Protein AF-A0A392SUL1-F1 (afdb_monomer)

Solvent-accessible surface area (backbone atoms only — not comparable to full-atom values): 4488 Å² total; per-residue (Å²): 137,72,87,59,72,32,66,52,76,43,63,42,78,40,76,88,80,71,44,76,42,84,33,87,46,70,43,84,74,51,52,71,54,54,79,47,80,44,79,40,64,82,91,76,41,44,34,37,38,41,32,74,56,33,42,31,42,42,42,81,87,48,76,49,77,45,75,65,74,85,85,128

InterPro domains:
  IPR015943 WD40/YVTN repeat-like-containing domain superfamily [G3DSA:2.130.10.10] (1-71)
  IPR018846 RSE1/DDB1/CPSF1, first beta-propeller [PF10433] (1-61)
  IPR050358 RSE1/DDB1/CPSF1 [PTHR10644] (1-66)

Structure (mmCIF, N/CA/C/O backbone):
data_AF-A0A392SUL1-F1
#
_entry.id   AF-A0A392SUL1-F1
#
loop_
_atom_site.group_PDB
_atom_site.id
_atom_site.type_symbol
_atom_site.label_atom_id
_atom_site.label_alt_id
_atom_site.label_comp_id
_atom_site.label_asym_id
_atom_site.label_entity_id
_atom_site.label_seq_id
_atom_site.pdbx_PDB_ins_code
_atom_site.Cartn_x
_atom_site.Cartn_y
_atom_site.Cartn_z
_atom_site.occupancy
_atom_site.B_iso_or_equiv
_atom_site.auth_seq_id
_atom_site.auth_comp_id
_atom_site.auth_asym_id
_atom_site.auth_atom_id
_atom_site.pdbx_PDB_model_num
ATOM 1 N N . ASP A 1 1 ? 23.497 12.424 4.138 1.00 50.22 1 ASP A N 1
ATOM 2 C CA . ASP A 1 1 ? 22.183 13.064 3.966 1.00 50.22 1 ASP A CA 1
ATOM 3 C C . ASP A 1 1 ? 21.269 11.999 3.372 1.00 50.22 1 ASP A C 1
ATOM 5 O O . ASP A 1 1 ? 21.628 11.450 2.344 1.00 50.22 1 ASP A O 1
ATOM 9 N N . ASN A 1 2 ? 20.211 11.591 4.079 1.00 61.19 2 ASN A N 1
ATOM 10 C CA . ASN A 1 2 ? 19.287 10.507 3.683 1.00 61.19 2 ASN A CA 1
ATOM 11 C C . ASN A 1 2 ? 17.883 11.075 3.403 1.00 61.19 2 ASN A C 1
ATOM 13 O O . ASN A 1 2 ? 16.874 10.455 3.723 1.00 61.19 2 ASN A O 1
ATOM 17 N N . LYS A 1 3 ? 17.830 12.328 2.933 1.00 68.38 3 LYS A N 1
ATOM 18 C CA . LYS A 1 3 ? 16.600 13.131 2.887 1.00 68.38 3 LYS A CA 1
ATOM 19 C C . LYS A 1 3 ? 15.541 12.577 1.938 1.00 68.38 3 LYS A C 1
ATOM 21 O O . LYS A 1 3 ? 14.369 12.859 2.153 1.00 68.38 3 LYS A O 1
ATOM 26 N N . ASP A 1 4 ? 15.949 11.762 0.969 1.00 77.81 4 ASP A N 1
ATOM 27 C CA . ASP A 1 4 ? 15.063 11.256 -0.081 1.00 77.81 4 ASP A CA 1
ATOM 28 C C . ASP A 1 4 ? 14.624 9.800 0.133 1.00 77.81 4 ASP A C 1
ATOM 30 O O . ASP A 1 4 ? 13.824 9.284 -0.646 1.00 77.81 4 ASP A O 1
ATOM 34 N N . ALA A 1 5 ? 15.102 9.134 1.193 1.00 86.69 5 ALA A N 1
ATOM 35 C CA . ALA A 1 5 ? 14.706 7.758 1.468 1.00 86.69 5 ALA A CA 1
ATOM 36 C C . ALA A 1 5 ? 13.218 7.672 1.814 1.00 86.69 5 ALA A C 1
ATOM 38 O O . ALA A 1 5 ? 12.740 8.293 2.769 1.00 86.69 5 ALA A O 1
ATOM 39 N N . ARG A 1 6 ? 12.493 6.842 1.060 1.00 93.06 6 ARG A N 1
ATOM 40 C CA . ARG A 1 6 ? 11.081 6.550 1.311 1.00 93.06 6 ARG A CA 1
ATOM 41 C C . ARG A 1 6 ? 10.905 5.206 2.009 1.00 93.06 6 ARG A C 1
ATOM 43 O O . ARG A 1 6 ? 11.583 4.218 1.721 1.00 93.06 6 ARG A O 1
ATOM 50 N N . HIS A 1 7 ? 9.953 5.183 2.934 1.00 93.38 7 HIS A N 1
ATOM 51 C CA . HIS A 1 7 ? 9.598 4.028 3.752 1.00 93.38 7 HIS A CA 1
ATOM 52 C C . HIS A 1 7 ? 8.077 3.902 3.815 1.00 93.38 7 HIS A C 1
ATOM 54 O O . HIS A 1 7 ? 7.368 4.907 3.768 1.00 93.38 7 HIS A O 1
ATOM 60 N N . VAL A 1 8 ? 7.575 2.684 3.995 1.00 94.31 8 VAL A N 1
ATOM 61 C CA . VAL A 1 8 ? 6.160 2.433 4.289 1.00 94.31 8 VAL A CA 1
ATOM 62 C C . VAL A 1 8 ? 6.043 1.748 5.642 1.00 94.31 8 VAL A C 1
ATOM 64 O O . VAL A 1 8 ? 6.803 0.838 5.973 1.00 94.31 8 VAL A O 1
ATOM 67 N N . LYS A 1 9 ? 5.081 2.194 6.443 1.00 95.06 9 LYS A N 1
ATOM 68 C CA . LYS A 1 9 ? 4.743 1.591 7.731 1.00 95.06 9 LYS A CA 1
ATOM 69 C C . LYS A 1 9 ? 3.248 1.358 7.784 1.00 95.06 9 LYS A C 1
ATOM 71 O O . LYS A 1 9 ? 2.482 2.156 7.246 1.00 95.06 9 LYS A O 1
ATOM 76 N N . THR A 1 10 ? 2.851 0.282 8.444 1.00 95.38 10 THR A N 1
ATOM 77 C CA . THR A 1 10 ? 1.448 0.039 8.764 1.00 95.38 10 THR A CA 1
ATOM 78 C C . THR A 1 10 ? 1.201 0.316 10.234 1.00 95.38 10 THR A C 1
ATOM 80 O O . THR A 1 10 ? 2.085 0.128 11.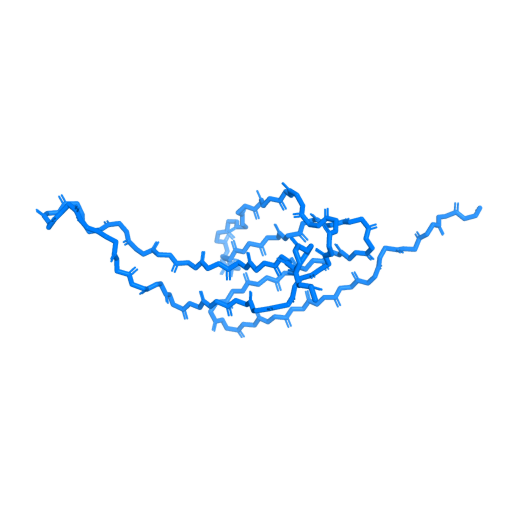068 1.00 95.38 10 THR A O 1
ATOM 83 N N . TYR A 1 11 ? -0.007 0.783 10.529 1.00 96.44 11 TYR A N 1
ATOM 84 C CA . TYR A 1 11 ? -0.494 0.997 11.881 1.00 96.44 11 TYR A CA 1
ATOM 85 C C . TYR A 1 11 ? -1.951 0.556 11.950 1.00 96.44 11 TYR A C 1
ATOM 87 O O . TYR A 1 11 ? -2.720 0.783 11.013 1.00 96.44 11 TYR A O 1
ATOM 95 N N . GLU A 1 12 ? -2.328 -0.056 13.063 1.00 96.31 12 GLU A N 1
ATOM 96 C CA . GLU A 1 12 ? -3.721 -0.274 13.423 1.00 96.31 12 GLU A CA 1
ATOM 97 C C . GLU A 1 12 ? -4.250 0.946 14.180 1.00 96.31 12 GLU A C 1
ATOM 99 O O . GLU A 1 12 ? -3.557 1.532 15.012 1.00 96.31 12 GLU A O 1
ATOM 104 N N . VAL A 1 13 ? -5.490 1.340 13.887 1.00 97.12 13 VAL A N 1
ATOM 105 C CA . VAL A 1 13 ? -6.137 2.482 14.543 1.00 97.12 13 VAL A CA 1
ATOM 106 C C . VAL A 1 13 ? -6.983 1.971 15.705 1.00 97.12 13 VAL A C 1
ATOM 108 O O . VAL A 1 13 ? -8.099 1.484 15.509 1.00 97.12 13 VAL A O 1
ATOM 111 N N . ALA A 1 14 ? -6.463 2.090 16.926 1.00 96.50 14 ALA A N 1
ATOM 112 C CA . ALA A 1 14 ? -7.146 1.663 18.139 1.00 96.50 14 ALA A CA 1
ATOM 113 C C . ALA A 1 14 ? -8.169 2.729 18.563 1.00 96.50 14 ALA A C 1
ATOM 115 O O . ALA A 1 14 ? -7.865 3.676 19.284 1.00 96.50 14 ALA A O 1
ATOM 116 N N . LEU A 1 15 ? -9.412 2.601 18.084 1.00 97.00 15 LEU A N 1
ATOM 117 C CA . LEU A 1 15 ? -10.454 3.624 18.268 1.00 97.00 15 LEU A CA 1
ATOM 118 C C . LEU A 1 15 ? -10.814 3.892 19.736 1.00 97.00 15 LEU A C 1
ATOM 120 O O . LEU A 1 15 ? -11.213 5.00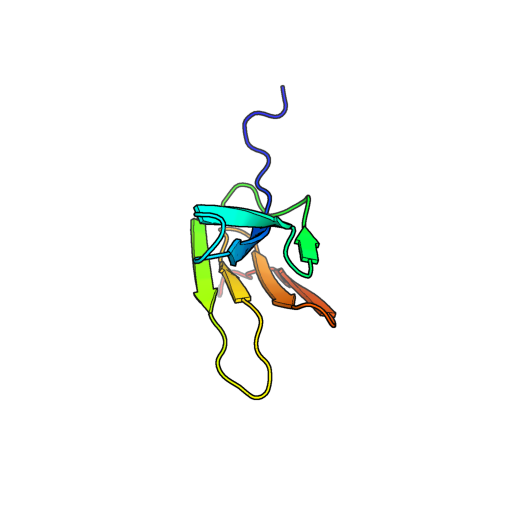7 20.077 1.00 97.00 15 LEU A O 1
ATOM 124 N N . LYS A 1 16 ? -10.698 2.877 20.597 1.00 96.50 16 LYS A N 1
ATOM 125 C CA . LYS A 1 16 ? -11.029 2.989 22.021 1.00 96.50 16 LYS A CA 1
ATOM 126 C C . LYS A 1 16 ? -9.957 3.781 22.770 1.00 96.50 16 LYS A C 1
ATOM 128 O O . LYS A 1 16 ? -10.289 4.692 23.523 1.00 96.50 16 LYS A O 1
ATOM 133 N N . GLU A 1 17 ? -8.695 3.453 22.533 1.00 97.25 17 GLU A N 1
ATOM 134 C CA . GLU A 1 17 ? -7.522 4.095 23.127 1.00 97.25 17 GLU A CA 1
ATOM 135 C C . GLU A 1 17 ? -7.179 5.427 22.437 1.00 97.25 17 GLU A C 1
ATOM 137 O O . GLU A 1 17 ? -6.463 6.243 23.008 1.00 97.25 17 GLU A O 1
ATOM 142 N N . LYS A 1 18 ? -7.756 5.678 21.250 1.00 96.62 18 LYS A N 1
ATOM 143 C CA . LYS A 1 18 ? -7.472 6.823 20.369 1.00 96.62 18 LYS A CA 1
ATOM 144 C C . LYS A 1 18 ? -5.985 6.935 20.037 1.00 96.62 18 LYS A C 1
ATOM 146 O O . LYS A 1 18 ? -5.436 8.035 20.007 1.00 96.62 18 LYS A O 1
ATOM 151 N N . ASP A 1 19 ? -5.368 5.790 19.781 1.00 97.50 19 ASP A N 1
ATOM 152 C CA . ASP A 1 19 ? -3.936 5.671 19.530 1.00 97.50 19 ASP A CA 1
ATOM 153 C C . ASP A 1 19 ? -3.660 4.794 18.301 1.00 97.50 19 ASP A C 1
ATOM 155 O O . ASP A 1 19 ? -4.550 4.100 17.792 1.00 97.50 19 ASP A O 1
ATOM 159 N N . PHE A 1 20 ? -2.424 4.834 17.814 1.00 97.25 20 PHE A N 1
ATOM 160 C CA . PHE A 1 20 ? -1.932 3.951 16.766 1.00 97.25 20 PHE A CA 1
ATOM 161 C C . PHE A 1 20 ? -1.109 2.818 17.372 1.00 97.25 20 PHE A C 1
ATOM 163 O O . PHE A 1 20 ? -0.179 3.047 18.141 1.00 97.25 20 PHE A O 1
ATOM 170 N N . VAL A 1 21 ? -1.408 1.590 16.964 1.00 97.25 21 VAL A N 1
ATOM 171 C CA . VAL A 1 21 ? -0.613 0.405 17.304 1.00 97.25 21 VAL A CA 1
ATOM 172 C C . VAL A 1 21 ? 0.209 0.018 16.083 1.00 97.25 21 VAL A C 1
ATOM 174 O O . VAL A 1 21 ? -0.268 0.148 14.956 1.00 97.25 21 VAL A O 1
ATOM 177 N N . GLU A 1 22 ? 1.455 -0.412 16.277 1.00 95.50 22 GLU A N 1
ATOM 178 C CA . GLU A 1 22 ? 2.295 -0.862 15.165 1.00 95.50 22 GLU A CA 1
ATOM 179 C C . GLU A 1 22 ? 1.595 -1.985 14.393 1.00 95.50 22 GLU A C 1
ATOM 181 O O . GLU A 1 22 ? 1.099 -2.952 14.972 1.00 95.50 22 GLU A O 1
ATOM 186 N N . GLY A 1 23 ? 1.502 -1.803 13.080 1.00 92.00 23 GLY A N 1
ATOM 187 C CA . GLY A 1 23 ? 0.808 -2.728 12.208 1.00 92.00 23 GLY A CA 1
ATOM 188 C C . GLY A 1 23 ? 1.643 -3.970 11.891 1.00 92.00 23 GLY A C 1
ATOM 189 O O . GLY A 1 23 ? 2.812 -4.080 12.263 1.00 92.00 23 GLY A O 1
ATOM 190 N N . PRO A 1 24 ? 1.059 -4.918 11.148 1.00 90.19 24 PRO A N 1
ATOM 191 C CA . PRO A 1 24 ? 1.646 -6.238 10.934 1.00 90.19 24 PRO A CA 1
ATOM 192 C C . PRO A 1 24 ? 2.949 -6.240 10.121 1.00 90.19 24 PRO A C 1
ATOM 194 O O . PRO A 1 24 ? 3.628 -7.264 10.084 1.00 90.19 24 PRO A O 1
ATOM 197 N N . TRP A 1 25 ? 3.291 -5.149 9.427 1.00 91.94 25 TRP A N 1
ATOM 198 C CA . TRP A 1 25 ? 4.520 -5.065 8.634 1.00 91.94 25 TRP A CA 1
ATOM 199 C C . TRP A 1 25 ? 4.975 -3.622 8.357 1.00 91.94 25 TRP A C 1
ATOM 201 O O . TRP A 1 25 ? 4.199 -2.662 8.374 1.00 91.94 25 TRP A O 1
ATOM 211 N N . SER A 1 26 ? 6.258 -3.467 8.042 1.00 92.38 26 SER A N 1
ATOM 212 C CA . SER A 1 26 ? 6.854 -2.225 7.542 1.00 92.38 26 SER A CA 1
ATOM 213 C C . SER A 1 26 ? 7.937 -2.536 6.507 1.00 92.38 26 SER A C 1
ATOM 215 O O . SER A 1 26 ? 8.449 -3.655 6.454 1.00 92.38 26 SER A O 1
ATOM 217 N N . GLN A 1 27 ? 8.268 -1.561 5.659 1.00 91.62 27 GLN A N 1
ATOM 218 C CA . GLN A 1 27 ? 9.371 -1.665 4.710 1.00 91.62 27 GLN A CA 1
ATOM 219 C C . GLN A 1 27 ? 10.212 -0.386 4.705 1.00 91.62 27 GLN A C 1
ATOM 221 O O . GLN A 1 27 ? 9.720 0.720 4.470 1.00 91.62 27 GLN A O 1
ATOM 226 N N . ASN A 1 28 ? 11.511 -0.575 4.930 1.00 88.62 28 ASN A N 1
ATOM 227 C CA . ASN A 1 28 ? 12.498 0.477 5.149 1.00 88.62 28 ASN A CA 1
ATOM 228 C C . ASN A 1 28 ? 13.208 0.924 3.870 1.00 88.62 28 ASN A C 1
ATOM 23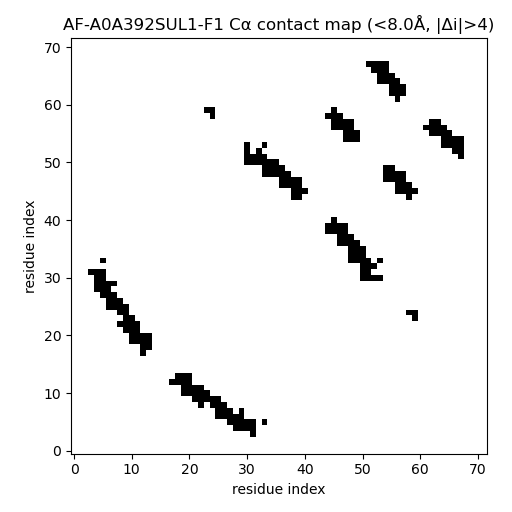0 O O . ASN A 1 28 ? 14.090 1.771 3.931 1.00 88.62 28 ASN A O 1
ATOM 234 N N . SER A 1 29 ? 12.913 0.372 2.703 1.00 88.94 29 SER A N 1
ATOM 235 C CA . SER A 1 29 ? 13.552 0.843 1.472 1.00 88.94 29 SER A CA 1
ATOM 236 C C . SER A 1 29 ? 12.581 0.732 0.317 1.00 88.94 29 SER A C 1
ATOM 238 O O . SER A 1 29 ? 12.222 -0.368 -0.102 1.00 88.94 29 SER A O 1
ATOM 240 N N . LEU A 1 30 ? 12.136 1.890 -0.151 1.00 91.88 30 LEU A N 1
ATOM 241 C CA . LEU A 1 30 ? 11.372 2.060 -1.374 1.00 91.88 30 LEU A CA 1
ATOM 242 C C . LEU A 1 30 ? 12.181 2.910 -2.348 1.00 91.88 30 LEU A C 1
ATOM 244 O O . LEU A 1 30 ? 13.124 3.595 -1.955 1.00 91.88 30 LEU A O 1
ATOM 248 N N . ASP A 1 31 ? 11.769 2.865 -3.608 1.00 90.81 31 ASP A N 1
ATOM 249 C CA . ASP A 1 31 ? 12.196 3.840 -4.600 1.00 90.81 31 ASP A CA 1
ATOM 250 C C . ASP A 1 31 ? 11.945 5.281 -4.104 1.00 90.81 31 ASP A C 1
ATOM 252 O O . ASP A 1 31 ? 10.916 5.573 -3.483 1.00 90.81 31 ASP A O 1
ATOM 256 N N . ASN A 1 32 ? 12.878 6.190 -4.397 1.00 92.00 32 ASN A N 1
ATOM 257 C CA . ASN A 1 32 ? 12.795 7.595 -3.989 1.00 92.00 32 ASN A CA 1
ATOM 258 C C . ASN A 1 32 ? 11.624 8.325 -4.674 1.00 92.00 32 ASN A C 1
ATOM 260 O O . ASN A 1 32 ? 11.166 9.352 -4.166 1.00 92.00 32 ASN A O 1
ATOM 264 N N . GLY A 1 33 ? 11.120 7.792 -5.792 1.00 92.25 33 GLY A N 1
ATOM 265 C CA . GLY A 1 33 ? 9.935 8.266 -6.504 1.00 92.25 33 GLY A CA 1
ATOM 266 C C . GLY A 1 33 ? 8.597 7.705 -5.997 1.00 92.25 33 GLY A C 1
ATOM 267 O O . GLY A 1 33 ? 7.561 8.078 -6.531 1.00 92.25 33 GLY A O 1
ATOM 268 N N . ALA A 1 34 ? 8.569 6.835 -4.978 1.00 94.69 34 ALA A N 1
ATOM 269 C CA . ALA A 1 34 ? 7.342 6.166 -4.514 1.00 94.69 34 ALA A CA 1
ATOM 270 C C . ALA A 1 34 ? 6.285 7.121 -3.926 1.00 94.69 34 ALA A C 1
ATOM 272 O O . ALA A 1 34 ? 6.438 7.565 -2.786 1.00 94.69 34 ALA A O 1
ATOM 273 N N . ASP A 1 35 ? 5.195 7.414 -4.642 1.00 95.38 35 ASP A N 1
ATOM 274 C CA . ASP A 1 35 ? 4.227 8.471 -4.297 1.00 95.38 35 ASP A CA 1
ATOM 275 C C . ASP A 1 35 ? 2.761 8.019 -4.162 1.00 95.38 35 ASP A C 1
ATOM 277 O O . ASP A 1 35 ? 1.947 8.755 -3.598 1.00 95.38 35 ASP A O 1
ATOM 281 N N . LEU A 1 36 ? 2.427 6.803 -4.601 1.00 96.69 36 LEU A N 1
ATOM 282 C CA . LEU A 1 36 ? 1.053 6.305 -4.617 1.00 96.69 36 LEU A CA 1
ATOM 283 C C . LEU A 1 36 ? 0.930 4.931 -3.952 1.00 96.69 36 LEU A C 1
ATOM 285 O O . LEU A 1 36 ? 1.649 3.985 -4.275 1.00 96.69 36 LEU A O 1
ATOM 289 N N . LEU A 1 37 ? -0.049 4.819 -3.051 1.00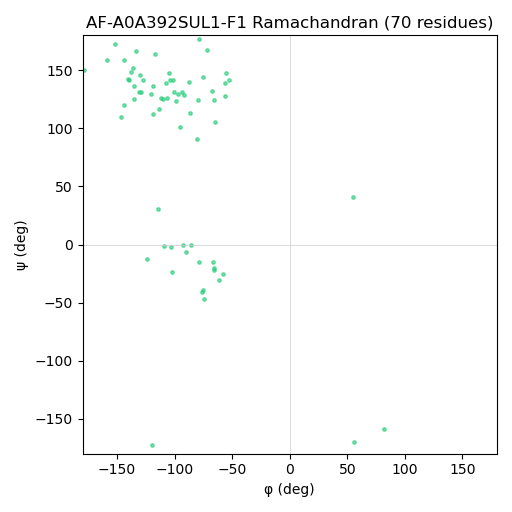 97.06 37 LEU A N 1
ATOM 290 C CA . LEU A 1 37 ? -0.446 3.579 -2.388 1.00 97.06 37 LEU A CA 1
ATOM 291 C C . LEU A 1 37 ? -1.835 3.153 -2.865 1.00 97.06 37 LEU A C 1
ATOM 293 O O . LEU A 1 37 ? -2.793 3.919 -2.764 1.00 97.06 37 LEU A O 1
ATOM 297 N N . ILE A 1 38 ? -1.956 1.916 -3.341 1.00 97.94 38 ILE A N 1
ATOM 298 C CA . ILE A 1 38 ? -3.217 1.331 -3.801 1.00 97.94 38 ILE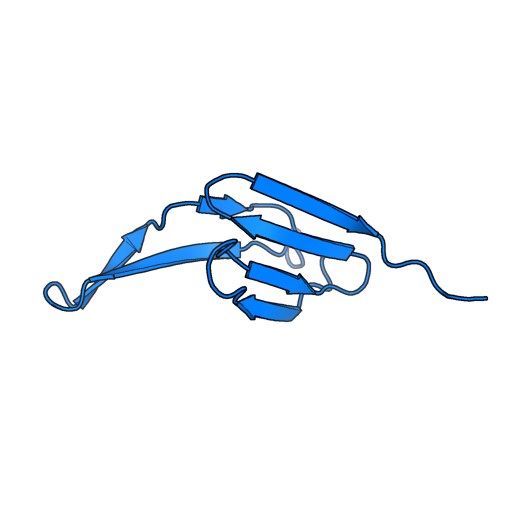 A CA 1
ATOM 299 C C . ILE A 1 38 ? -3.524 0.105 -2.933 1.00 97.94 38 ILE A C 1
ATOM 301 O O . ILE A 1 38 ? -2.793 -0.887 -3.009 1.00 97.94 38 ILE A O 1
ATOM 305 N N . PRO A 1 39 ? -4.580 0.132 -2.100 1.00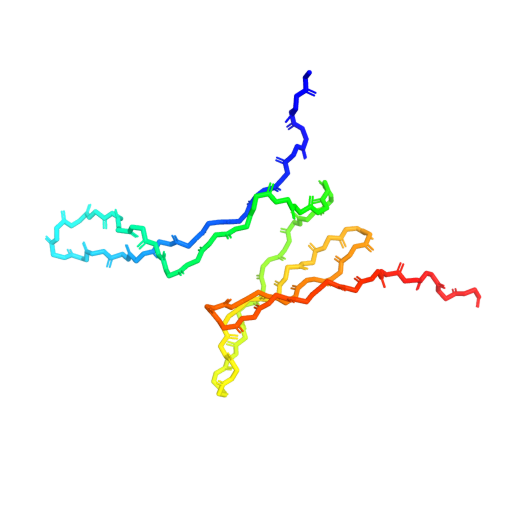 97.00 39 PRO A N 1
ATOM 306 C CA . PRO A 1 39 ? -4.960 -1.030 -1.306 1.00 97.00 39 PRO A CA 1
ATOM 307 C C . PRO A 1 39 ? -5.457 -2.153 -2.220 1.00 97.00 39 PRO A C 1
ATOM 309 O O . PRO A 1 39 ? -6.296 -1.935 -3.097 1.00 97.00 39 PRO A O 1
ATOM 312 N N . VAL A 1 40 ? -4.955 -3.368 -2.007 1.00 96.62 40 VAL A N 1
ATOM 313 C CA . VAL A 1 40 ? -5.383 -4.547 -2.767 1.00 96.62 40 VAL A CA 1
ATOM 314 C C . VAL A 1 40 ? -6.533 -5.228 -2.013 1.00 96.62 40 VAL A C 1
ATOM 316 O O . VAL A 1 40 ? -6.394 -5.499 -0.818 1.00 96.62 40 VAL A O 1
ATOM 319 N N . PRO A 1 41 ? -7.676 -5.514 -2.661 1.00 95.69 41 PRO A N 1
ATOM 320 C CA . PRO A 1 41 ? -8.811 -6.147 -1.996 1.00 95.69 41 PRO A CA 1
ATOM 321 C C . PRO A 1 41 ? -8.548 -7.632 -1.663 1.00 95.69 41 PRO A C 1
ATOM 323 O O . PRO A 1 41 ? -7.600 -8.243 -2.173 1.00 95.69 41 PRO A O 1
ATOM 326 N N . PRO A 1 42 ? -9.396 -8.256 -0.823 1.00 94.12 42 PRO A N 1
ATOM 327 C CA . PRO A 1 42 ? -9.356 -9.697 -0.584 1.00 94.12 42 PRO A CA 1
ATOM 328 C C . PRO A 1 42 ? -9.464 -10.513 -1.889 1.00 94.12 42 PRO A C 1
ATOM 330 O O . PRO A 1 42 ? -10.157 -10.089 -2.816 1.00 94.12 42 PRO A O 1
ATOM 333 N N . PRO A 1 43 ? -8.818 -11.693 -1.975 1.00 93.25 43 PRO A N 1
ATOM 334 C CA . PRO A 1 43 ? -8.160 -12.420 -0.882 1.00 93.25 43 PRO A CA 1
ATOM 335 C C . PRO A 1 43 ? -6.676 -12.075 -0.674 1.00 93.25 43 PRO A C 1
ATOM 337 O O . PRO A 1 43 ? -6.077 -12.573 0.273 1.00 93.25 43 PRO A O 1
ATOM 340 N N . LEU A 1 44 ? -6.070 -11.273 -1.554 1.00 91.19 44 LEU A N 1
ATOM 341 C CA . LEU A 1 44 ? -4.629 -10.999 -1.509 1.00 91.19 44 LEU A CA 1
ATOM 342 C C . LEU A 1 44 ? -4.263 -10.029 -0.381 1.00 91.19 44 LEU A C 1
ATOM 344 O O . LEU A 1 44 ? -3.269 -10.255 0.311 1.00 91.19 44 LEU A O 1
ATOM 348 N N . CYS A 1 45 ? -5.103 -9.008 -0.159 1.00 93.88 45 CYS A N 1
ATOM 349 C CA . CYS A 1 45 ? -4.855 -7.934 0.807 1.00 93.88 45 CYS A CA 1
ATOM 350 C C . CYS A 1 45 ? -3.506 -7.221 0.545 1.00 93.88 45 CYS A C 1
ATOM 352 O O . CYS A 1 45 ? -2.879 -7.404 -0.494 1.00 93.88 45 CYS A O 1
ATOM 354 N N . GLY A 1 46 ? -3.055 -6.370 1.470 1.00 94.38 46 GLY A N 1
ATOM 355 C CA . GLY A 1 46 ? -1.806 -5.619 1.309 1.00 94.38 46 GLY A CA 1
ATOM 356 C C . GLY A 1 46 ? -1.958 -4.362 0.450 1.00 94.38 46 GLY A C 1
ATOM 357 O O . GLY A 1 46 ? -3.050 -3.806 0.311 1.00 94.38 46 GLY A O 1
ATOM 358 N N . VAL A 1 47 ? -0.841 -3.881 -0.091 1.00 96.81 47 VAL A N 1
ATOM 359 C CA . VAL A 1 47 ? -0.758 -2.615 -0.823 1.00 96.81 47 VAL A CA 1
ATOM 360 C C . VAL A 1 47 ? 0.158 -2.746 -2.036 1.00 96.81 47 VAL A C 1
ATOM 362 O O . VAL A 1 47 ? 1.193 -3.415 -1.987 1.00 96.81 47 VAL A O 1
ATOM 365 N N . LEU A 1 48 ? -0.219 -2.086 -3.125 1.00 97.25 48 LEU A N 1
ATOM 366 C CA . LEU A 1 48 ? 0.678 -1.761 -4.224 1.00 97.25 48 LEU A CA 1
ATOM 367 C C . LEU A 1 48 ? 1.247 -0.362 -3.999 1.00 97.25 48 LEU A C 1
ATOM 369 O O . LEU A 1 48 ? 0.505 0.577 -3.727 1.00 97.25 48 LEU A O 1
ATOM 373 N N . ILE A 1 49 ? 2.556 -0.237 -4.127 1.00 97.06 49 ILE A N 1
ATOM 374 C CA . ILE A 1 49 ? 3.312 0.999 -3.987 1.00 97.06 49 ILE A CA 1
ATOM 375 C C . ILE A 1 49 ? 3.866 1.309 -5.370 1.00 97.06 49 ILE A C 1
ATOM 377 O O . I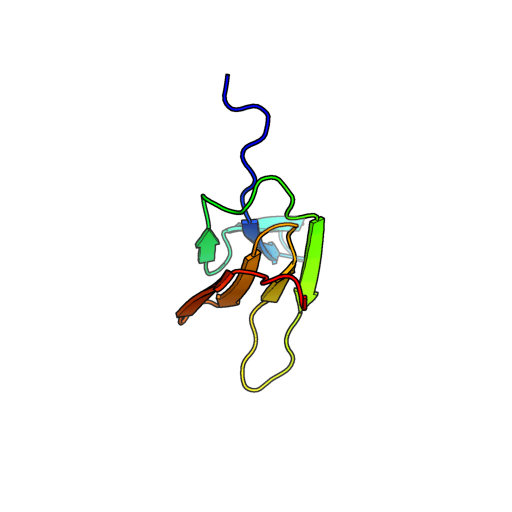LE A 1 49 ? 4.625 0.508 -5.926 1.00 97.06 49 ILE A O 1
ATOM 381 N N . ILE A 1 50 ? 3.446 2.432 -5.937 1.00 96.69 50 ILE A N 1
ATOM 382 C CA . ILE A 1 50 ? 3.899 2.890 -7.247 1.00 96.69 50 ILE A CA 1
ATOM 383 C C . ILE A 1 50 ? 4.983 3.938 -7.021 1.00 96.69 50 ILE A C 1
ATOM 385 O O . ILE A 1 50 ? 4.756 4.915 -6.307 1.00 96.69 50 ILE A O 1
ATOM 389 N N . GLY A 1 51 ? 6.158 3.699 -7.596 1.00 94.19 51 GLY A N 1
ATOM 390 C CA . GLY A 1 51 ? 7.221 4.687 -7.728 1.00 94.19 51 GLY A CA 1
ATOM 391 C C . GLY A 1 51 ? 7.578 4.952 -9.179 1.00 94.19 51 GLY A C 1
ATOM 392 O O . GLY A 1 51 ? 6.913 4.474 -10.099 1.00 94.19 51 GLY A O 1
ATOM 393 N N . GLU A 1 52 ? 8.639 5.722 -9.365 1.00 93.38 52 GLU A N 1
ATOM 394 C CA . GLU A 1 52 ? 9.133 6.127 -10.678 1.00 93.38 52 GLU A CA 1
ATOM 395 C C . GLU A 1 52 ? 9.870 4.969 -11.357 1.00 93.38 52 GLU A C 1
ATOM 397 O O . GLU A 1 52 ? 9.673 4.703 -12.542 1.00 93.38 52 GLU A O 1
ATOM 402 N N . GLU A 1 53 ? 10.661 4.219 -10.584 1.00 93.62 53 GLU A N 1
ATOM 403 C CA . GLU A 1 53 ? 11.466 3.112 -11.107 1.00 93.62 53 GLU A CA 1
ATOM 404 C C . GLU A 1 53 ? 10.863 1.733 -10.823 1.00 93.62 53 GLU A C 1
ATOM 406 O O . GLU A 1 53 ? 11.169 0.761 -11.520 1.00 93.62 53 GLU A O 1
ATOM 411 N N . THR A 1 54 ? 10.018 1.606 -9.794 1.00 95.00 54 THR A N 1
ATOM 412 C CA . THR A 1 54 ? 9.530 0.299 -9.330 1.00 95.00 54 THR A CA 1
ATOM 413 C C . THR A 1 54 ? 8.046 0.285 -8.985 1.00 95.00 54 THR A C 1
ATOM 415 O O . THR A 1 54 ? 7.481 1.255 -8.487 1.00 95.00 54 THR A O 1
ATOM 418 N N . ILE A 1 55 ? 7.423 -0.872 -9.208 1.00 96.50 55 ILE A N 1
ATOM 419 C CA . ILE A 1 55 ? 6.109 -1.220 -8.663 1.00 96.50 55 ILE A CA 1
ATOM 420 C C . ILE A 1 55 ? 6.329 -2.304 -7.617 1.00 96.50 55 ILE A C 1
ATOM 422 O O . I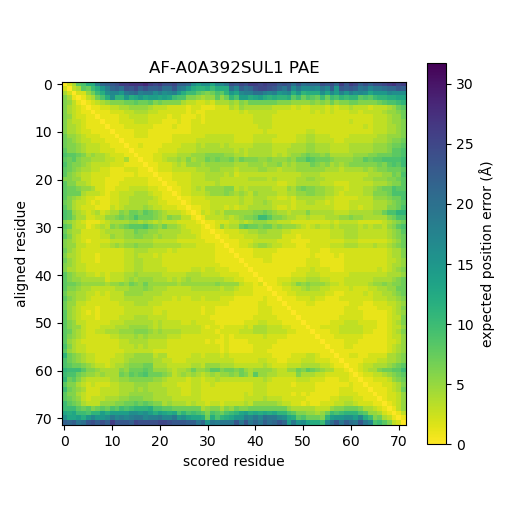LE A 1 55 ? 6.922 -3.350 -7.902 1.00 96.50 55 ILE A O 1
ATOM 426 N N . VAL A 1 56 ? 5.841 -2.072 -6.404 1.00 96.38 56 VAL A N 1
ATOM 427 C CA . VAL A 1 56 ? 6.042 -2.972 -5.269 1.00 96.38 56 VAL A CA 1
ATOM 428 C C . VAL A 1 56 ? 4.702 -3.454 -4.740 1.00 96.38 56 VAL A C 1
ATOM 430 O O . VAL A 1 56 ? 3.831 -2.657 -4.430 1.00 96.38 56 VAL A O 1
ATOM 433 N N . TYR A 1 57 ? 4.543 -4.761 -4.579 1.00 96.12 57 TYR A N 1
ATOM 434 C CA . TYR A 1 57 ? 3.489 -5.353 -3.765 1.00 96.12 57 TYR A CA 1
ATOM 435 C C . TYR A 1 57 ? 4.037 -5.678 -2.375 1.00 96.12 57 TYR A C 1
ATOM 437 O O . TYR A 1 57 ? 5.075 -6.337 -2.259 1.00 96.12 57 TYR A O 1
ATOM 445 N N . CYS A 1 58 ? 3.337 -5.248 -1.328 1.00 94.88 58 CYS A N 1
ATOM 446 C CA . CYS A 1 58 ? 3.698 -5.535 0.055 1.00 94.88 58 CYS A CA 1
ATOM 447 C C . CYS A 1 58 ? 2.478 -5.962 0.879 1.00 94.88 58 CYS A C 1
ATOM 449 O O . CYS A 1 58 ? 1.396 -5.386 0.783 1.00 94.88 58 CYS A O 1
ATOM 451 N N . SER A 1 59 ? 2.659 -6.996 1.691 1.00 93.69 59 SER A N 1
ATOM 452 C CA . SER A 1 59 ? 1.658 -7.557 2.596 1.00 93.69 59 SER A CA 1
ATOM 453 C C . SER A 1 59 ? 2.357 -8.202 3.795 1.00 93.69 59 SER A C 1
ATOM 455 O O . SER A 1 59 ? 3.571 -8.397 3.769 1.00 93.69 59 SER A O 1
ATOM 457 N N . ALA A 1 60 ? 1.588 -8.630 4.800 1.00 89.81 60 ALA A N 1
ATOM 458 C CA . ALA A 1 60 ? 2.127 -9.361 5.951 1.00 89.81 60 ALA A CA 1
ATOM 459 C C . ALA 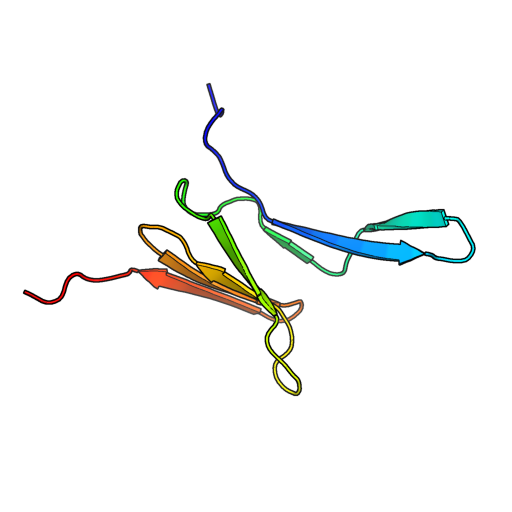A 1 60 ? 2.857 -10.663 5.563 1.00 89.81 60 ALA A C 1
ATOM 461 O O . ALA A 1 60 ? 3.741 -11.116 6.281 1.00 89.81 60 ALA A O 1
ATOM 462 N N . ASN A 1 61 ? 2.505 -11.253 4.415 1.00 88.62 61 ASN A N 1
ATOM 463 C CA . ASN A 1 61 ? 2.987 -12.570 3.996 1.00 88.62 61 ASN A CA 1
ATOM 464 C C . ASN A 1 61 ? 3.972 -12.515 2.823 1.00 88.62 61 ASN A C 1
ATOM 466 O O . ASN A 1 61 ? 4.429 -13.558 2.355 1.00 88.62 61 ASN A O 1
ATOM 470 N N . GLY A 1 62 ? 4.273 -11.331 2.288 1.00 88.31 62 GLY A N 1
ATOM 471 C CA . GLY A 1 62 ? 5.105 -11.253 1.098 1.00 88.31 62 GLY A CA 1
ATOM 472 C C . GLY A 1 62 ? 5.395 -9.845 0.617 1.00 88.31 62 GLY A C 1
ATOM 473 O O . GLY A 1 62 ? 4.580 -8.930 0.745 1.00 88.31 62 GLY A O 1
ATOM 474 N N . PHE A 1 63 ? 6.565 -9.727 0.002 1.00 93.12 63 PHE A N 1
ATOM 475 C CA . PHE A 1 63 ? 7.083 -8.529 -0.632 1.00 93.12 63 PHE A CA 1
ATOM 476 C C . PHE A 1 63 ? 7.573 -8.896 -2.032 1.00 93.12 63 PHE A C 1
ATOM 478 O O . PHE A 1 63 ? 8.309 -9.871 -2.203 1.00 93.12 63 PHE A O 1
ATOM 485 N N . LYS A 1 64 ? 7.176 -8.122 -3.041 1.00 94.75 64 LYS A N 1
ATOM 486 C CA . LYS A 1 64 ? 7.648 -8.293 -4.415 1.00 94.75 64 LYS A CA 1
ATOM 487 C C . LYS A 1 64 ? 7.798 -6.940 -5.087 1.00 94.75 64 LYS A C 1
ATOM 489 O O . LYS A 1 64 ? 6.812 -6.235 -5.251 1.00 94.75 64 LYS A O 1
ATOM 494 N N . ALA A 1 65 ? 9.008 -6.626 -5.528 1.00 94.94 65 ALA A N 1
ATOM 495 C CA . ALA A 1 65 ? 9.302 -5.443 -6.325 1.00 94.94 65 ALA A CA 1
ATOM 496 C C . ALA A 1 65 ? 9.586 -5.847 -7.774 1.00 94.94 65 ALA A C 1
ATOM 498 O O . ALA A 1 65 ? 10.267 -6.846 -8.021 1.00 94.94 65 ALA A O 1
ATOM 499 N N . ILE A 1 66 ? 9.068 -5.079 -8.728 1.00 95.94 66 ILE A N 1
ATOM 500 C CA . ILE A 1 66 ? 9.399 -5.207 -10.147 1.00 95.94 66 ILE A CA 1
ATOM 501 C C . ILE A 1 66 ? 9.828 -3.843 -10.704 1.00 95.94 66 ILE A C 1
ATOM 503 O O . ILE A 1 66 ? 9.232 -2.833 -10.330 1.00 95.94 66 ILE A O 1
ATOM 507 N N . PRO A 1 67 ? 10.835 -3.792 -11.592 1.00 95.56 67 PRO A N 1
ATOM 508 C CA . PRO A 1 67 ? 11.226 -2.550 -12.244 1.00 95.56 67 PRO A CA 1
ATOM 509 C C . PRO A 1 67 ? 10.226 -2.168 -13.340 1.00 95.56 67 PRO A C 1
ATOM 511 O O . PRO A 1 67 ? 9.718 -3.032 -14.066 1.00 95.56 67 PRO A O 1
ATOM 514 N N . ILE A 1 68 ? 9.995 -0.870 -13.499 1.00 93.56 68 ILE A N 1
ATOM 515 C CA . ILE A 1 68 ? 9.283 -0.294 -14.636 1.00 93.56 68 ILE A CA 1
ATOM 516 C C . ILE A 1 68 ? 10.273 -0.220 -15.800 1.00 93.56 68 ILE A C 1
ATOM 518 O O . ILE A 1 68 ? 11.359 0.340 -15.683 1.00 93.56 68 ILE A O 1
ATOM 522 N N . ARG A 1 69 ? 9.919 -0.827 -16.936 1.00 89.19 69 ARG A N 1
ATOM 523 C CA . ARG A 1 69 ? 10.717 -0.738 -18.163 1.00 89.19 69 ARG A CA 1
ATOM 524 C C . ARG A 1 69 ? 10.006 0.178 -19.156 1.00 89.19 69 ARG A C 1
ATOM 526 O O . ARG A 1 69 ? 8.843 -0.102 -19.457 1.00 89.19 69 ARG A O 1
ATOM 533 N N . PRO A 1 70 ? 10.676 1.215 -19.687 1.00 80.62 70 PRO A N 1
ATOM 534 C CA . PRO A 1 70 ? 10.150 1.986 -20.804 1.00 80.62 70 PRO A CA 1
ATOM 535 C C . PRO A 1 70 ? 9.841 1.057 -21.980 1.00 80.62 70 PRO A C 1
ATOM 537 O O . PRO A 1 70 ? 10.603 0.129 -22.263 1.00 80.62 70 PRO A O 1
ATOM 540 N N . VAL A 1 71 ? 8.720 1.297 -22.654 1.00 78.56 71 VAL A N 1
ATOM 541 C CA . VAL A 1 71 ? 8.428 0.648 -23.934 1.00 78.56 71 VAL A CA 1
ATOM 542 C C . VAL A 1 71 ? 9.074 1.516 -25.012 1.00 78.56 71 VAL A C 1
ATOM 544 O O . VAL A 1 71 ? 8.698 2.679 -25.148 1.00 78.56 71 VAL A O 1
ATOM 547 N N . CYS A 1 72 ? 10.095 0.978 -25.683 1.00 64.56 72 CYS A N 1
ATOM 548 C CA . CYS A 1 72 ? 10.771 1.628 -26.808 1.00 64.56 72 CYS A CA 1
ATOM 549 C C . CYS A 1 72 ? 9.869 1.713 -28.042 1.00 64.56 72 CYS A C 1
ATOM 551 O O . CYS A 1 72 ? 9.098 0.750 -28.267 1.00 64.56 72 CYS A O 1
#

Mean predicted aligned error: 4.32 Å

pLDDT: mean 91.75, std 8.6, range [50.22, 97.94]

Sequence (72 aa):
DNKDARHVKTYEVALKEKDFVEGPWSQNSLDNGADLLIPVPPPLCGVLIIGEETIVYCSANGFKAIPIRPVC

Radius of gyration: 14.17 Å; Cα contacts (8 Å, |Δi|>4): 123; chains: 1; bounding box: 33×26×50 Å

Organism: NCBI:txid97028

Foldseek 3Di:
DCVQFDKAFDWDQPPVVRDTHGDLDIGRGDPSQFDDWDFDDPPVTAIWTDGDFWIWGDDSVDIDIDGDDDDD

Secondary structure (DSSP, 8-state):
--TT-EEEEEEEEETTTTEEEEEEEEEEEE-TT--EEEEPPTTT-SEEEE-SSEEEEEETTEEEEEE-----

Nearest PDB structures (foldseek):
  5hxb-assembly2_B  TM=9.598E-01  e=9.749E-06  Homo sapiens
  8ojh-assembly1_A  TM=9.740E-01  e=3.330E-05  Homo sapiens
  8oiz-assembly1_A  TM=9.627E-01  e=5.015E-05  Homo sapiens
  2b5l-assembly1_A  TM=9.528E-01  e=5.976E-05  Homo sapiens
  9djt-assembly2_E  TM=9.649E-01  e=1.012E-04  Homo sapiens